Protein AF-A0A920J216-F1 (afdb_monomer_lite)

Structure (mmCIF, N/CA/C/O backbone):
data_AF-A0A920J216-F1
#
_entry.id   AF-A0A920J216-F1
#
loop_
_atom_site.group_PDB
_atom_site.id
_atom_site.type_symbol
_atom_site.label_atom_id
_atom_site.label_alt_id
_atom_site.label_comp_id
_atom_site.label_asym_id
_atom_site.label_entity_id
_atom_site.label_seq_id
_atom_site.pdbx_PDB_ins_code
_atom_site.Cartn_x
_atom_site.Cartn_y
_atom_site.Cartn_z
_atom_site.occupancy
_atom_site.B_iso_or_equiv
_atom_site.auth_seq_id
_atom_site.auth_comp_id
_atom_site.auth_asym_id
_atom_site.auth_atom_id
_atom_site.pdbx_PDB_model_num
ATOM 1 N N . MET A 1 1 ? 4.608 11.055 36.399 1.00 36.69 1 MET A N 1
ATOM 2 C CA . MET A 1 1 ? 4.436 9.598 36.212 1.00 36.69 1 MET A CA 1
ATOM 3 C C . MET A 1 1 ? 4.335 9.337 34.719 1.00 36.69 1 MET A C 1
ATOM 5 O O . MET A 1 1 ? 3.326 9.685 34.126 1.00 36.69 1 MET A O 1
ATOM 9 N N . THR A 1 2 ? 5.392 8.821 34.093 1.00 46.09 2 THR A N 1
ATOM 10 C CA . THR A 1 2 ? 5.376 8.461 32.667 1.00 46.09 2 THR A CA 1
ATOM 11 C C . THR A 1 2 ? 4.824 7.042 32.562 1.00 46.09 2 THR A C 1
ATOM 13 O O . THR A 1 2 ? 5.493 6.094 32.968 1.00 46.09 2 THR A O 1
ATOM 16 N N . GLY A 1 3 ? 3.573 6.903 32.118 1.00 57.81 3 GLY A N 1
ATOM 17 C CA . GLY A 1 3 ? 2.916 5.608 31.938 1.00 57.81 3 GLY A CA 1
ATOM 18 C C . GLY A 1 3 ? 3.632 4.802 30.859 1.00 57.81 3 GLY A C 1
ATOM 19 O O . GLY A 1 3 ? 3.573 5.137 29.681 1.00 57.81 3 GLY A O 1
ATOM 20 N N . LYS A 1 4 ? 4.358 3.763 31.267 1.00 58.72 4 LYS A N 1
ATOM 21 C CA . LYS A 1 4 ? 5.065 2.850 30.369 1.00 58.72 4 LYS A CA 1
ATOM 22 C C . LYS A 1 4 ? 4.015 1.954 29.703 1.00 58.72 4 LYS A C 1
ATOM 24 O O . LYS A 1 4 ? 3.552 1.000 30.319 1.00 58.72 4 LYS A O 1
ATOM 29 N N . ILE A 1 5 ? 3.596 2.284 28.482 1.00 64.56 5 ILE A N 1
ATOM 30 C CA . ILE A 1 5 ? 2.722 1.405 27.696 1.00 64.56 5 ILE A CA 1
ATOM 31 C C . ILE A 1 5 ? 3.575 0.193 27.304 1.00 64.56 5 ILE A C 1
ATOM 33 O O . ILE A 1 5 ? 4.616 0.330 26.662 1.00 64.56 5 ILE A O 1
ATOM 37 N N . PHE A 1 6 ? 3.202 -0.982 27.799 1.00 66.25 6 PHE A N 1
ATOM 38 C CA . PHE A 1 6 ? 3.926 -2.226 27.568 1.00 66.25 6 PHE A CA 1
ATOM 39 C C . PHE A 1 6 ? 3.728 -2.641 26.099 1.00 66.25 6 PHE A C 1
ATOM 41 O O . PHE A 1 6 ? 2.598 -2.770 25.647 1.00 66.25 6 PHE A O 1
ATOM 48 N N . SER A 1 7 ? 4.812 -2.840 25.343 1.00 65.00 7 SER A N 1
ATOM 49 C CA . SER A 1 7 ? 4.789 -3.181 23.903 1.00 65.00 7 SER A CA 1
ATOM 50 C C . SER A 1 7 ? 4.343 -4.629 23.609 1.00 65.00 7 SER A C 1
ATOM 52 O O . SER A 1 7 ? 4.540 -5.120 22.500 1.00 65.00 7 SER A O 1
ATOM 54 N N . VAL A 1 8 ? 3.775 -5.332 24.592 1.00 62.31 8 VAL A N 1
ATOM 55 C CA . VAL A 1 8 ? 3.256 -6.701 24.445 1.00 62.31 8 VAL A CA 1
ATOM 56 C C . VAL A 1 8 ? 1.737 -6.636 24.418 1.00 62.31 8 VAL A C 1
ATOM 58 O O . VAL A 1 8 ? 1.055 -6.997 25.374 1.00 62.31 8 VAL A O 1
ATOM 61 N N . PHE A 1 9 ? 1.211 -6.103 23.326 1.00 73.12 9 PHE A N 1
ATOM 62 C CA . PHE A 1 9 ? -0.184 -6.273 22.956 1.00 73.12 9 PHE A CA 1
ATOM 63 C C . PHE A 1 9 ? -0.253 -6.448 21.441 1.00 73.12 9 PHE A C 1
ATOM 65 O O . PHE A 1 9 ? 0.532 -5.842 20.710 1.00 73.12 9 PHE A O 1
ATOM 72 N N . GLU A 1 10 ? -1.172 -7.287 20.973 1.00 68.88 10 GLU A N 1
ATOM 73 C CA . GLU A 1 10 ? -1.497 -7.359 19.552 1.00 68.88 10 GLU A CA 1
ATOM 74 C C . GLU A 1 10 ? -2.485 -6.229 19.239 1.00 68.88 10 GLU A C 1
ATOM 76 O O . GLU A 1 10 ? -3.569 -6.189 19.832 1.00 68.88 10 GLU A O 1
ATOM 81 N N . PRO A 1 11 ? -2.131 -5.263 18.375 1.00 74.62 11 PRO A N 1
ATOM 82 C CA . PRO A 1 11 ? -3.063 -4.217 17.990 1.00 74.62 11 PRO A CA 1
ATOM 83 C C . PRO A 1 11 ? -4.217 -4.833 17.193 1.00 74.62 11 PRO A C 1
ATOM 85 O O . PRO A 1 11 ? -4.008 -5.405 16.125 1.00 74.62 11 PRO A O 1
ATOM 88 N N . SER A 1 12 ? -5.442 -4.686 17.695 1.00 74.25 12 SER A N 1
ATOM 89 C CA . SER A 1 12 ? -6.645 -4.874 16.884 1.00 74.25 12 SER A CA 1
ATOM 90 C C . SER A 1 12 ? -6.887 -3.596 16.084 1.00 74.25 12 SER A C 1
ATOM 92 O O . SER A 1 12 ? -6.869 -2.491 16.627 1.00 74.25 12 SER A O 1
ATOM 94 N N . LEU A 1 13 ? -7.031 -3.741 14.768 1.00 75.69 13 LEU A N 1
ATOM 95 C CA . LEU A 1 13 ? -7.268 -2.626 13.858 1.00 75.69 13 LEU A CA 1
ATOM 96 C C . LEU A 1 13 ? -8.731 -2.654 13.411 1.00 75.69 13 LEU A C 1
ATOM 98 O O . LEU A 1 13 ? -9.137 -3.573 12.706 1.00 75.69 13 LEU A O 1
ATOM 102 N N . ASP A 1 14 ? -9.498 -1.619 13.755 1.00 83.44 14 ASP A N 1
ATOM 103 C CA . ASP A 1 14 ? -10.888 -1.436 13.294 1.00 83.44 14 ASP A CA 1
ATOM 104 C C . ASP A 1 14 ? -10.965 -0.762 11.909 1.00 83.44 14 ASP A C 1
ATOM 106 O O . ASP A 1 14 ? -11.929 -0.075 11.559 1.00 83.44 14 ASP A O 1
ATOM 110 N N . TYR A 1 15 ? -9.902 -0.895 11.119 1.00 83.19 15 TYR A N 1
ATOM 111 C CA . TYR A 1 15 ? -9.769 -0.295 9.802 1.00 83.19 15 TYR A CA 1
ATOM 112 C C . TYR A 1 15 ? -9.062 -1.251 8.847 1.00 83.19 15 TYR A C 1
ATOM 114 O O . TYR A 1 15 ? -8.213 -2.055 9.227 1.00 83.19 15 TYR A O 1
ATOM 122 N N . CYS A 1 16 ? -9.413 -1.144 7.574 1.00 85.44 16 CYS A N 1
ATOM 123 C CA . CYS A 1 16 ? -8.780 -1.870 6.496 1.00 85.44 16 CYS A CA 1
ATOM 124 C C . CYS A 1 16 ? -7.546 -1.108 5.999 1.00 85.44 16 CYS A C 1
ATOM 126 O O . CYS A 1 16 ? -7.586 0.109 5.792 1.00 85.44 16 CYS A O 1
ATOM 128 N N . VAL A 1 17 ? -6.456 -1.843 5.785 1.00 89.25 17 VAL A N 1
ATOM 129 C CA . VAL A 1 17 ? -5.225 -1.337 5.174 1.00 89.25 17 VAL A CA 1
ATOM 130 C C . VAL A 1 17 ? -5.017 -2.057 3.851 1.00 89.25 17 VAL A C 1
ATOM 132 O O . VAL A 1 17 ? -4.944 -3.284 3.812 1.00 89.25 17 VAL A O 1
ATOM 135 N N . VAL A 1 18 ? -4.898 -1.296 2.767 1.00 88.25 18 VAL A N 1
ATOM 136 C CA . VAL A 1 18 ? -4.629 -1.817 1.424 1.00 88.25 18 VAL A CA 1
ATOM 137 C C . VAL A 1 18 ? -3.243 -1.360 0.987 1.00 88.25 18 VAL A C 1
ATOM 139 O O . VAL A 1 18 ? -2.915 -0.177 1.081 1.00 88.25 18 VAL A O 1
ATOM 142 N N . LYS A 1 19 ? -2.425 -2.306 0.513 1.00 88.00 19 LYS A N 1
ATOM 143 C CA . LYS A 1 19 ? -1.079 -2.059 -0.014 1.00 88.00 19 LYS A CA 1
ATOM 144 C C . LYS A 1 19 ? -1.034 -2.429 -1.493 1.00 88.00 19 LYS A C 1
ATOM 146 O O . LYS A 1 19 ? -1.260 -3.584 -1.843 1.00 88.00 19 LYS A O 1
ATOM 151 N N . ILE A 1 20 ? -0.723 -1.452 -2.344 1.00 85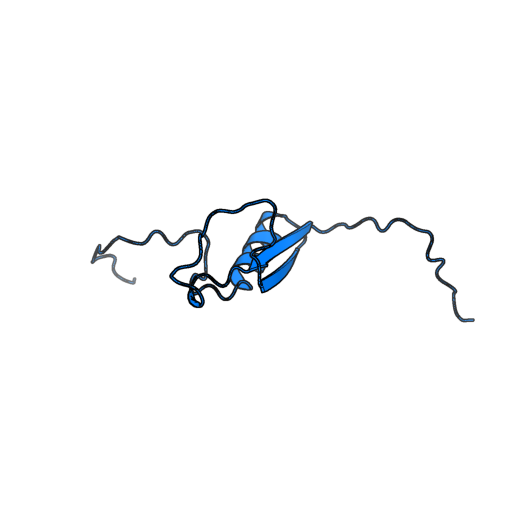.56 20 ILE A N 1
ATOM 152 C CA . ILE A 1 20 ? -0.637 -1.627 -3.798 1.00 85.56 20 ILE A CA 1
ATOM 153 C C . ILE A 1 20 ? 0.799 -1.337 -4.250 1.00 85.56 20 ILE A C 1
ATOM 155 O O . ILE A 1 20 ? 1.307 -0.242 -3.996 1.00 85.56 20 ILE A O 1
ATOM 159 N N . PRO A 1 21 ? 1.481 -2.288 -4.908 1.00 85.06 21 PRO A N 1
ATOM 160 C CA . PRO A 1 21 ? 2.793 -2.038 -5.490 1.00 85.06 21 PRO A CA 1
ATOM 161 C C . PRO A 1 21 ? 2.694 -1.125 -6.719 1.00 85.06 21 PRO A C 1
ATOM 163 O O . PRO A 1 21 ? 1.755 -1.205 -7.510 1.00 85.06 21 PRO A O 1
ATOM 166 N N . ARG A 1 22 ? 3.706 -0.279 -6.914 1.00 81.44 22 ARG A N 1
ATOM 167 C CA . ARG A 1 22 ? 3.847 0.579 -8.091 1.00 81.44 22 ARG A CA 1
ATOM 168 C C . ARG A 1 22 ? 4.847 -0.029 -9.062 1.00 81.44 22 ARG A C 1
ATOM 170 O O . ARG A 1 22 ? 6.018 -0.211 -8.721 1.00 81.44 22 ARG A O 1
ATOM 177 N N . TRP A 1 23 ? 4.419 -0.233 -10.304 1.00 78.75 23 TRP A N 1
ATOM 178 C CA . TRP A 1 23 ? 5.282 -0.711 -11.384 1.00 78.75 23 TRP A CA 1
ATOM 179 C C . TRP A 1 23 ? 5.716 0.427 -12.316 1.00 78.75 23 TRP A C 1
ATOM 181 O O . TRP A 1 23 ? 4.883 1.225 -12.742 1.00 78.75 23 TRP A O 1
ATOM 191 N N . PRO A 1 24 ? 7.009 0.541 -12.656 1.00 69.50 24 PRO A N 1
ATOM 192 C CA . PRO A 1 24 ? 7.531 1.563 -13.561 1.00 69.50 24 PRO A CA 1
ATOM 193 C C . PRO A 1 24 ? 7.487 1.110 -15.032 1.00 69.50 24 PRO A C 1
ATOM 195 O O . PRO A 1 24 ? 8.501 1.195 -15.723 1.00 69.50 24 PRO A O 1
ATOM 198 N N . PHE A 1 25 ? 6.351 0.611 -15.526 1.00 67.62 25 PHE A N 1
ATOM 199 C CA . PHE A 1 25 ? 6.273 0.108 -16.909 1.00 67.62 25 PHE A CA 1
ATOM 200 C C . PHE A 1 25 ? 6.538 1.194 -17.964 1.00 67.62 25 PHE A C 1
ATOM 202 O O . PHE A 1 25 ? 7.033 0.882 -19.042 1.00 67.62 25 PHE A O 1
ATOM 209 N N . ASP A 1 26 ? 6.309 2.465 -17.625 1.00 64.56 26 ASP A N 1
ATOM 210 C CA . ASP A 1 26 ? 6.581 3.605 -18.510 1.00 64.56 26 ASP A CA 1
ATOM 211 C C . ASP A 1 26 ? 8.077 3.922 -18.656 1.00 64.56 26 ASP A C 1
ATOM 213 O O . ASP A 1 26 ? 8.482 4.580 -19.609 1.00 64.56 26 ASP A O 1
ATOM 217 N N . LYS A 1 27 ? 8.918 3.471 -17.714 1.00 62.59 27 LYS A N 1
ATOM 218 C CA . LYS A 1 27 ? 10.368 3.733 -17.741 1.00 62.59 27 LYS A CA 1
ATOM 219 C C . LYS A 1 27 ? 11.168 2.620 -18.416 1.00 62.59 27 LYS A C 1
ATOM 221 O O . LYS A 1 27 ? 12.315 2.851 -18.782 1.00 62.59 27 LYS A O 1
ATOM 226 N N . PHE A 1 28 ? 10.578 1.436 -18.582 1.00 67.12 28 PHE A N 1
ATOM 227 C CA . PHE A 1 28 ? 11.232 0.270 -19.174 1.00 67.12 28 PHE A CA 1
ATOM 228 C C . PHE A 1 28 ? 10.304 -0.390 -20.207 1.00 67.12 28 PHE A C 1
ATOM 230 O O . PHE A 1 28 ? 9.649 -1.384 -19.891 1.00 67.12 28 PHE A O 1
ATOM 237 N N . PRO A 1 29 ? 10.217 0.160 -21.433 1.00 64.31 29 PRO A N 1
ATOM 238 C CA . PRO A 1 29 ? 9.304 -0.340 -22.464 1.00 64.31 29 PRO A CA 1
ATOM 239 C C . PRO A 1 29 ? 9.635 -1.771 -22.918 1.00 64.31 29 PRO A C 1
ATOM 241 O O . PRO A 1 29 ? 8.713 -2.533 -23.200 1.00 64.31 29 PRO A O 1
ATOM 244 N N . ASP A 1 30 ? 10.917 -2.150 -22.899 1.00 67.00 30 ASP A N 1
ATOM 245 C CA . ASP A 1 30 ? 11.401 -3.489 -23.275 1.00 67.00 30 ASP A CA 1
ATOM 246 C C . ASP A 1 30 ? 11.418 -4.488 -22.104 1.00 67.00 30 ASP A C 1
ATOM 248 O O . ASP A 1 30 ? 11.799 -5.648 -22.271 1.00 67.00 30 ASP A O 1
ATOM 252 N N . ALA A 1 31 ? 11.044 -4.058 -20.892 1.00 65.69 31 ALA A N 1
ATOM 253 C CA . ALA A 1 31 ? 11.016 -4.951 -19.742 1.00 65.69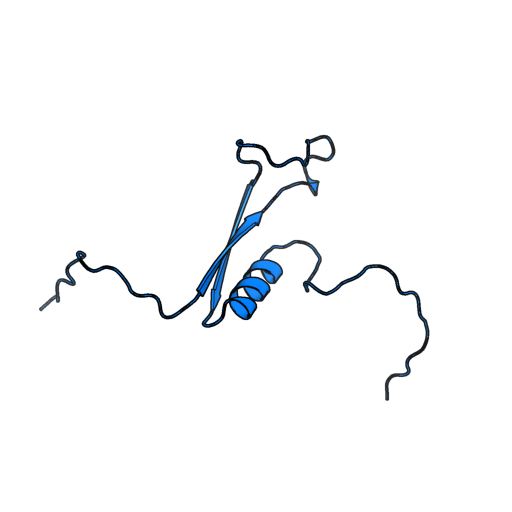 31 ALA A CA 1
ATOM 254 C C . ALA A 1 31 ? 9.776 -5.848 -19.772 1.00 65.69 31 ALA A C 1
ATOM 256 O O . ALA A 1 31 ? 8.645 -5.398 -19.960 1.00 65.69 31 ALA A O 1
ATOM 257 N N . ASP A 1 32 ? 9.998 -7.134 -19.507 1.00 68.44 32 ASP A N 1
ATOM 258 C CA . ASP A 1 32 ? 8.934 -8.122 -19.413 1.00 68.44 32 ASP A CA 1
ATOM 259 C C . ASP A 1 32 ? 7.949 -7.771 -18.282 1.00 68.44 32 ASP A C 1
ATOM 261 O O . ASP A 1 32 ? 8.307 -7.745 -17.095 1.00 68.44 32 ASP A O 1
ATOM 265 N N . ARG A 1 33 ? 6.692 -7.530 -18.670 1.00 70.25 33 ARG A N 1
ATOM 266 C CA . ARG A 1 33 ? 5.572 -7.172 -17.786 1.00 70.25 33 ARG A CA 1
ATOM 267 C C . ARG A 1 33 ? 5.006 -8.370 -17.019 1.00 70.25 33 ARG A C 1
ATOM 269 O O . ARG A 1 33 ? 4.124 -8.180 -16.184 1.00 70.25 33 ARG A O 1
ATOM 276 N N . SER A 1 34 ? 5.498 -9.585 -17.269 1.00 76.00 34 SER A N 1
ATOM 277 C CA . SER A 1 34 ? 5.113 -10.773 -16.506 1.00 76.00 34 SER A CA 1
ATOM 278 C C . SER A 1 34 ? 5.490 -10.618 -15.026 1.00 76.00 34 SER A C 1
ATOM 280 O O . SER A 1 34 ? 6.570 -10.133 -14.689 1.00 76.00 34 SER A O 1
ATOM 282 N N . LEU A 1 35 ? 4.619 -11.018 -14.103 1.00 73.88 35 LEU A N 1
ATOM 283 C CA . LEU A 1 35 ? 4.975 -11.081 -12.685 1.00 73.88 35 LEU A CA 1
ATOM 284 C C . LEU A 1 35 ? 5.544 -12.470 -12.393 1.00 73.88 35 LEU A C 1
ATOM 286 O O . LEU A 1 35 ? 4.838 -13.468 -12.497 1.00 73.88 35 LEU A O 1
ATOM 290 N N . GLY A 1 36 ? 6.831 -12.526 -12.054 1.00 78.62 36 GLY A N 1
ATOM 291 C CA . GLY A 1 36 ? 7.488 -13.730 -11.544 1.00 78.62 36 GLY A CA 1
ATOM 292 C C . GLY A 1 36 ? 7.768 -13.609 -10.046 1.00 78.62 36 GLY A C 1
ATOM 293 O O . GLY A 1 36 ? 7.357 -12.650 -9.401 1.00 78.62 36 GLY A O 1
ATOM 294 N N . THR A 1 37 ? 8.541 -14.540 -9.492 1.00 79.25 37 THR A N 1
ATOM 295 C CA . THR A 1 37 ? 8.953 -14.515 -8.073 1.00 79.25 37 THR A CA 1
ATOM 296 C C . THR A 1 37 ? 9.852 -13.319 -7.728 1.00 79.25 37 THR A C 1
ATOM 298 O O . THR A 1 37 ? 10.029 -12.984 -6.560 1.00 79.25 37 THR A O 1
ATOM 301 N N . GLN A 1 38 ? 10.438 -12.666 -8.735 1.00 77.69 38 GLN A N 1
ATOM 302 C CA . GLN A 1 38 ? 11.278 -11.487 -8.544 1.00 77.69 38 GLN A CA 1
ATOM 303 C C . GLN A 1 38 ? 10.436 -10.217 -8.388 1.00 77.69 38 GLN A C 1
ATOM 305 O O . GLN A 1 38 ? 9.495 -9.977 -9.147 1.00 77.69 38 GLN A O 1
ATOM 310 N N . MET A 1 39 ? 10.818 -9.369 -7.431 1.00 78.69 39 MET A N 1
ATOM 311 C CA . MET A 1 39 ? 10.161 -8.086 -7.197 1.00 78.69 39 MET A CA 1
ATOM 312 C C . MET A 1 39 ? 10.410 -7.134 -8.374 1.00 78.69 39 MET A C 1
ATOM 314 O O . MET A 1 39 ? 11.539 -6.723 -8.623 1.00 78.69 39 MET A O 1
ATOM 318 N N . LYS A 1 40 ? 9.336 -6.766 -9.082 1.00 76.88 40 LYS A N 1
ATOM 319 C CA . LYS A 1 40 ? 9.359 -5.813 -10.210 1.00 76.88 40 LYS A 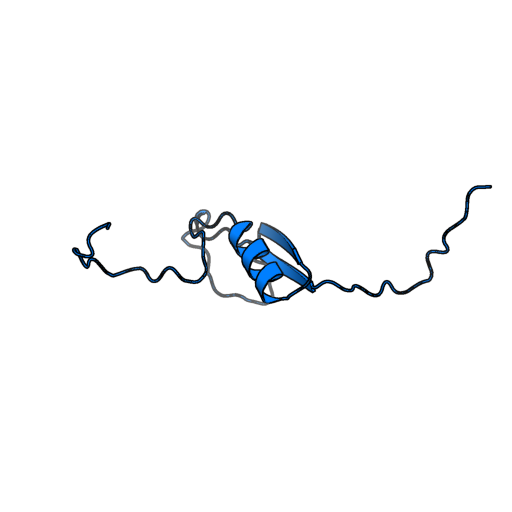CA 1
ATOM 320 C C . LYS A 1 40 ? 8.757 -4.438 -9.867 1.00 76.88 40 LYS A C 1
ATOM 322 O O . LYS A 1 40 ? 8.649 -3.576 -10.736 1.00 76.88 40 LYS A O 1
ATOM 327 N N . ALA A 1 41 ? 8.331 -4.235 -8.621 1.00 75.25 41 ALA A N 1
ATOM 328 C CA . ALA A 1 41 ? 7.770 -2.972 -8.147 1.00 75.25 41 ALA A CA 1
ATOM 329 C C . ALA A 1 41 ? 8.883 -2.021 -7.675 1.00 75.25 41 ALA A C 1
ATOM 331 O O . ALA A 1 41 ? 9.815 -2.449 -6.999 1.00 75.25 41 ALA A O 1
ATOM 332 N N . THR A 1 42 ? 8.782 -0.732 -8.007 1.00 77.81 42 THR A N 1
ATOM 333 C CA . THR A 1 42 ? 9.748 0.312 -7.591 1.00 77.81 42 THR A CA 1
ATOM 334 C C . THR A 1 42 ? 9.261 1.168 -6.430 1.00 77.81 42 THR A C 1
ATOM 336 O O . THR A 1 42 ? 9.963 2.072 -5.991 1.00 77.81 42 THR A O 1
ATOM 339 N N . GLY A 1 43 ? 8.038 0.935 -5.971 1.00 82.81 43 GLY A N 1
ATOM 340 C CA . GLY A 1 43 ? 7.442 1.653 -4.857 1.00 82.81 43 GLY A CA 1
ATOM 341 C C . GLY A 1 43 ? 6.146 0.994 -4.418 1.00 82.81 43 GLY A C 1
ATOM 342 O O . GLY A 1 43 ? 5.715 -0.005 -4.995 1.00 82.81 43 GLY A O 1
ATOM 343 N N . GLU A 1 44 ? 5.520 1.576 -3.408 1.00 85.75 44 GLU A N 1
ATOM 344 C CA . GLU A 1 44 ? 4.277 1.094 -2.822 1.00 85.75 44 GLU A CA 1
ATOM 345 C C . GLU A 1 44 ? 3.412 2.266 -2.370 1.00 85.75 44 GLU A C 1
ATOM 347 O O . GLU A 1 44 ? 3.922 3.297 -1.935 1.00 85.75 44 GLU A O 1
ATOM 352 N N . VAL A 1 45 ? 2.100 2.092 -2.485 1.00 87.44 45 VAL A N 1
ATOM 353 C CA . VAL A 1 45 ? 1.091 3.017 -1.974 1.00 87.44 45 VAL A CA 1
ATOM 354 C C . VAL A 1 45 ? 0.257 2.279 -0.937 1.00 87.44 45 VAL A C 1
ATOM 356 O O . VAL A 1 45 ? -0.100 1.113 -1.130 1.00 87.44 45 VAL A O 1
ATOM 359 N N . MET A 1 46 ? -0.057 2.961 0.163 1.00 88.69 46 MET A N 1
ATOM 360 C CA . MET A 1 46 ? -0.880 2.429 1.244 1.00 88.69 46 MET A CA 1
ATOM 361 C C . MET A 1 46 ? -2.102 3.318 1.473 1.00 88.69 46 MET A C 1
ATOM 363 O O . MET A 1 46 ? -1.976 4.532 1.614 1.00 88.69 46 MET A O 1
ATOM 367 N N . GLY A 1 47 ? -3.283 2.704 1.518 1.00 87.50 47 GLY A N 1
ATOM 368 C CA . GLY A 1 47 ? -4.545 3.353 1.870 1.00 87.50 47 GLY A CA 1
ATOM 369 C C . GLY A 1 47 ? -5.105 2.756 3.153 1.00 87.50 47 GLY A C 1
ATOM 370 O O . GLY A 1 47 ? -5.094 1.540 3.328 1.00 87.50 47 GLY A O 1
ATOM 371 N N . ILE A 1 48 ? -5.580 3.620 4.049 1.00 89.12 48 ILE A N 1
ATOM 372 C CA . ILE A 1 48 ? -6.194 3.243 5.325 1.00 89.12 48 ILE A CA 1
ATOM 373 C C . ILE A 1 48 ? -7.597 3.841 5.360 1.00 89.12 48 ILE A C 1
ATOM 375 O O . ILE A 1 48 ? -7.724 5.065 5.243 1.00 89.12 48 ILE A O 1
ATOM 379 N N . GLU A 1 49 ? -8.615 2.991 5.507 1.00 89.06 49 GLU A N 1
ATOM 380 C CA . GLU A 1 49 ? -10.028 3.377 5.633 1.00 89.06 49 GLU A CA 1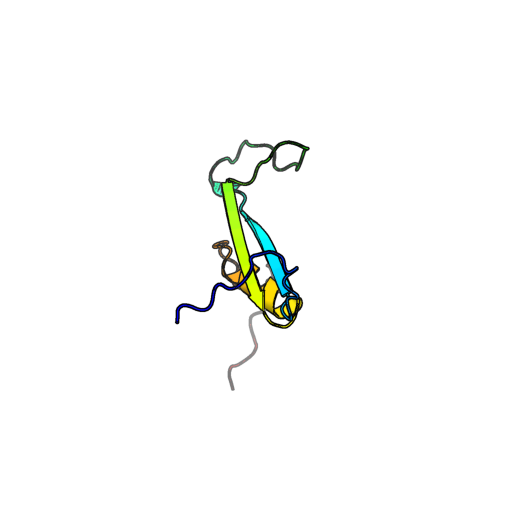
ATOM 381 C C . GLU A 1 49 ? -10.833 2.352 6.442 1.00 89.06 49 GLU A C 1
ATOM 383 O O . GLU A 1 49 ? -10.398 1.227 6.654 1.00 89.06 49 GLU A O 1
ATOM 388 N N . ARG A 1 50 ? -12.046 2.716 6.874 1.00 88.62 50 ARG A N 1
ATOM 389 C CA . ARG A 1 50 ? -12.937 1.805 7.625 1.00 88.62 50 ARG A CA 1
ATOM 390 C C . ARG A 1 50 ? -13.518 0.660 6.785 1.00 88.62 50 ARG A C 1
ATOM 392 O O . ARG A 1 50 ? -13.954 -0.337 7.347 1.00 88.62 50 ARG A O 1
ATOM 399 N N . THR A 1 51 ? -13.537 0.792 5.459 1.00 87.94 51 THR A N 1
ATOM 400 C CA . THR A 1 51 ? -14.035 -0.232 4.528 1.00 87.94 51 THR A CA 1
ATOM 401 C C . THR A 1 51 ? -12.987 -0.548 3.463 1.00 87.94 51 THR A C 1
ATOM 403 O O . THR A 1 51 ? -1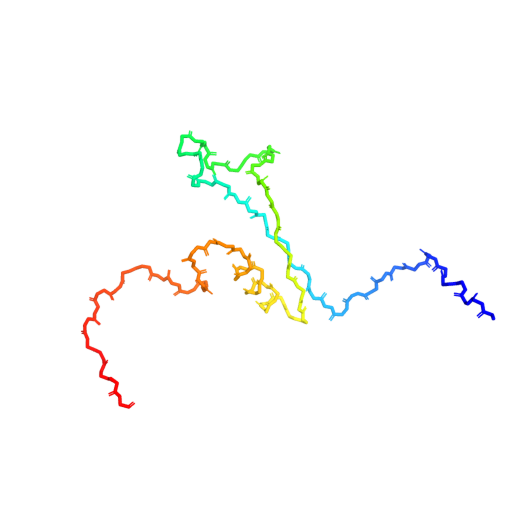2.185 0.310 3.090 1.00 87.94 51 THR A O 1
ATOM 406 N N . PHE A 1 52 ? -12.996 -1.785 2.960 1.00 85.19 52 PHE A N 1
ATOM 407 C CA . PHE A 1 52 ? -12.046 -2.238 1.939 1.00 85.19 52 PHE A CA 1
ATOM 408 C C . PHE A 1 52 ? -12.171 -1.445 0.631 1.00 85.19 52 PHE A C 1
ATOM 410 O O . PHE A 1 52 ? -11.165 -1.010 0.082 1.00 85.19 52 PHE A O 1
ATOM 417 N N . GLU A 1 53 ? -13.397 -1.198 0.164 1.00 86.25 53 GLU A N 1
ATOM 418 C CA . GLU A 1 53 ? -13.665 -0.455 -1.076 1.00 86.25 53 GLU A CA 1
ATOM 419 C C . GLU A 1 53 ? -13.099 0.969 -1.021 1.00 86.25 53 GLU A C 1
ATOM 421 O O . GLU A 1 53 ? -12.430 1.416 -1.952 1.00 86.25 53 GLU A O 1
ATOM 426 N N . ALA A 1 54 ? -13.301 1.666 0.103 1.00 85.88 54 ALA A N 1
ATOM 427 C CA . ALA A 1 54 ? -12.770 3.009 0.300 1.00 85.88 54 ALA A CA 1
ATOM 428 C C . ALA A 1 54 ? -11.236 3.004 0.401 1.00 85.88 54 ALA A C 1
ATOM 430 O O . ALA A 1 54 ? -10.583 3.857 -0.203 1.00 85.88 54 ALA A O 1
ATOM 431 N N . ALA A 1 55 ? -10.651 2.030 1.112 1.00 86.94 55 ALA A N 1
ATOM 432 C CA . ALA A 1 55 ? -9.198 1.888 1.218 1.00 86.94 55 ALA A CA 1
ATOM 433 C C . ALA A 1 55 ? -8.569 1.630 -0.158 1.00 86.94 55 ALA A C 1
ATOM 435 O O . ALA A 1 55 ? -7.569 2.259 -0.502 1.00 86.94 55 ALA A O 1
ATOM 436 N N . LEU A 1 56 ? -9.193 0.770 -0.968 1.00 86.00 56 LEU A N 1
ATOM 437 C CA . LEU A 1 56 ? -8.757 0.436 -2.319 1.00 86.00 56 LEU A CA 1
ATOM 438 C C . LEU A 1 56 ? -8.829 1.646 -3.255 1.00 86.00 56 LEU A C 1
ATOM 440 O O . LEU A 1 56 ? -7.836 1.967 -3.905 1.00 86.00 56 LEU A O 1
ATOM 444 N N . LEU A 1 57 ? -9.962 2.353 -3.294 1.00 86.81 57 LEU A N 1
ATOM 445 C CA . LEU A 1 57 ? -10.125 3.558 -4.116 1.00 86.81 57 LEU A CA 1
ATOM 446 C C . LEU A 1 57 ? -9.115 4.645 -3.735 1.00 86.81 57 LEU A C 1
ATOM 448 O O . LEU A 1 57 ? -8.533 5.286 -4.609 1.00 86.81 57 LEU A O 1
ATOM 452 N N . LYS A 1 58 ? -8.859 4.824 -2.435 1.00 85.88 58 LYS A N 1
ATOM 453 C CA . LYS A 1 58 ? -7.843 5.753 -1.931 1.00 85.88 58 LYS A CA 1
ATOM 454 C C . LYS A 1 58 ? -6.441 5.346 -2.377 1.00 85.88 58 LYS A C 1
ATOM 456 O O . LYS A 1 58 ? -5.717 6.183 -2.903 1.00 85.88 58 LYS A O 1
ATOM 461 N N . SER A 1 59 ? -6.075 4.071 -2.235 1.00 86.25 59 SER A N 1
ATOM 462 C CA . SER A 1 59 ? -4.784 3.561 -2.706 1.00 86.25 59 SER A CA 1
ATOM 463 C C . SER A 1 59 ? -4.612 3.695 -4.220 1.00 86.25 59 SER A C 1
ATOM 465 O O . SER A 1 59 ? -3.524 4.040 -4.665 1.00 86.25 59 SER A O 1
ATOM 467 N N . ILE A 1 60 ? -5.662 3.454 -5.010 1.00 83.69 60 ILE A N 1
ATOM 468 C CA . ILE A 1 60 ? -5.623 3.575 -6.476 1.00 83.69 60 ILE A CA 1
ATOM 469 C C . ILE A 1 60 ? -5.502 5.036 -6.901 1.00 83.69 60 ILE A C 1
ATOM 471 O O . ILE A 1 60 ? -4.702 5.336 -7.773 1.00 83.69 60 ILE A O 1
ATOM 475 N N . ARG A 1 61 ? -6.227 5.961 -6.266 1.00 81.12 61 ARG A N 1
ATOM 476 C CA . ARG A 1 61 ? -6.073 7.400 -6.541 1.00 81.12 61 ARG A CA 1
ATOM 477 C C . ARG A 1 61 ? -4.699 7.933 -6.151 1.00 81.12 61 ARG A C 1
ATOM 479 O O . ARG A 1 61 ? -4.191 8.844 -6.791 1.00 81.12 61 ARG A O 1
ATOM 486 N N . SER A 1 62 ? -4.112 7.389 -5.087 1.00 82.38 62 SER A N 1
ATOM 487 C CA . SER A 1 62 ? -2.750 7.721 -4.661 1.00 82.38 62 SER A CA 1
ATOM 488 C C . SER A 1 62 ? -1.672 7.030 -5.501 1.00 82.38 62 SER A C 1
ATOM 490 O O . SER A 1 62 ? -0.505 7.411 -5.431 1.00 82.38 62 SER A O 1
ATOM 492 N N . LEU A 1 63 ? -2.038 6.029 -6.301 1.00 78.12 63 LEU A N 1
ATOM 493 C CA . LEU A 1 63 ? -1.189 5.502 -7.351 1.00 78.12 63 LEU A CA 1
ATOM 494 C C . LEU A 1 63 ? -1.240 6.534 -8.483 1.00 78.12 63 LEU A C 1
ATOM 496 O O . LEU A 1 63 ? -2.255 6.645 -9.155 1.00 78.12 63 LEU A O 1
ATOM 500 N N . GLU A 1 64 ? -0.168 7.310 -8.673 1.00 68.50 64 GLU A N 1
ATOM 501 C CA . GLU A 1 64 ? -0.022 8.372 -9.696 1.00 68.50 64 GLU A CA 1
ATOM 502 C C . GLU A 1 64 ? -0.065 7.850 -11.154 1.00 68.50 64 GLU A C 1
ATOM 504 O O . GLU A 1 64 ? 0.566 8.380 -12.067 1.00 68.50 64 GLU A O 1
ATOM 509 N N . ASN A 1 65 ? -0.797 6.772 -11.394 1.00 66.19 65 ASN A N 1
ATOM 510 C CA . ASN A 1 65 ? -1.218 6.336 -12.701 1.00 66.19 65 ASN A CA 1
ATOM 511 C C . ASN A 1 65 ? -2.300 7.327 -13.134 1.00 66.19 65 ASN A C 1
ATOM 513 O O . ASN A 1 65 ? -3.215 7.602 -12.369 1.00 66.19 65 ASN A O 1
ATOM 517 N N . ASN A 1 66 ? -2.201 7.871 -14.343 1.00 59.44 66 ASN A N 1
ATOM 518 C CA . ASN A 1 66 ? -3.033 8.949 -14.900 1.00 59.44 66 ASN A CA 1
ATOM 519 C C . ASN A 1 66 ? -4.528 8.562 -15.124 1.00 59.44 66 ASN A C 1
ATOM 521 O O . ASN A 1 66 ? -5.129 8.892 -16.141 1.00 59.44 66 ASN A O 1
ATOM 525 N N . LYS A 1 67 ? -5.109 7.774 -14.212 1.00 61.06 67 LYS A N 1
ATOM 526 C CA . LYS A 1 67 ? -6.453 7.202 -14.198 1.00 61.06 67 LYS A CA 1
ATOM 527 C C . LYS A 1 67 ? -7.058 7.452 -12.808 1.00 61.06 67 LYS A C 1
ATOM 529 O O . LYS A 1 67 ? -6.725 6.733 -11.869 1.00 61.06 67 LYS A O 1
ATOM 534 N N . PRO A 1 68 ? -7.926 8.467 -12.655 1.00 56.84 68 PRO A N 1
ATOM 535 C CA . PRO A 1 68 ? -8.472 8.860 -11.353 1.00 56.84 68 PRO A CA 1
ATOM 536 C C . PRO A 1 68 ? -9.502 7.872 -10.781 1.00 56.84 68 PRO A C 1
ATOM 538 O O . PRO A 1 68 ? -9.906 8.020 -9.623 1.00 56.84 68 PRO A O 1
ATOM 541 N N . ASP A 1 69 ? -9.947 6.892 -11.574 1.00 59.84 69 ASP A N 1
ATOM 542 C CA . ASP A 1 69 ? -11.004 5.970 -11.178 1.00 59.84 69 ASP A CA 1
ATOM 543 C C . ASP A 1 69 ? -10.863 4.580 -11.812 1.00 59.84 69 ASP A C 1
ATOM 545 O O . ASP A 1 69 ? -10.304 4.421 -12.900 1.00 59.84 69 ASP A O 1
ATOM 549 N N . LEU A 1 70 ? -11.412 3.574 -11.130 1.00 61.88 70 LEU A N 1
ATOM 550 C CA . LEU A 1 70 ? -11.434 2.170 -11.564 1.00 61.88 70 LEU A CA 1
ATOM 551 C C . LEU A 1 70 ? -12.400 1.934 -12.749 1.00 61.88 70 LEU A C 1
ATOM 553 O O . LEU A 1 70 ? -12.378 0.863 -13.347 1.00 61.88 70 LEU A O 1
ATOM 557 N N . LEU A 1 71 ? -13.231 2.930 -13.090 1.00 57.88 71 LEU A N 1
ATOM 558 C CA . LEU A 1 71 ? -14.332 2.843 -14.062 1.00 57.88 71 LEU A CA 1
ATOM 559 C C . LEU A 1 71 ? -14.092 3.549 -15.407 1.00 57.88 71 LEU A C 1
ATOM 561 O O . LEU A 1 71 ? -15.047 3.820 -16.129 1.00 57.88 71 LEU A O 1
ATOM 565 N N . ILE A 1 72 ? -12.851 3.846 -15.793 1.00 49.25 72 ILE A N 1
ATOM 566 C CA . ILE A 1 72 ? -12.603 4.434 -17.121 1.00 49.25 72 ILE A CA 1
ATOM 567 C C . ILE A 1 72 ? -12.337 3.314 -18.129 1.00 49.25 72 ILE A C 1
ATOM 569 O O . ILE A 1 72 ? -11.197 2.887 -18.325 1.00 49.25 72 ILE A O 1
ATOM 573 N N . SER A 1 73 ? -13.409 2.853 -18.773 1.00 49.59 73 SER A N 1
ATOM 574 C CA . SER A 1 73 ? -13.323 2.238 -20.098 1.00 49.59 73 SER A CA 1
ATOM 575 C C . SER A 1 73 ? -12.856 3.315 -21.085 1.00 49.59 73 SER A C 1
ATOM 577 O O . SER A 1 73 ? -13.483 4.377 -21.136 1.00 49.59 73 SER A O 1
ATOM 579 N N . PRO A 1 74 ? -11.764 3.113 -21.843 1.00 62.19 74 PRO A N 1
ATOM 580 C CA . PRO A 1 74 ? -11.557 3.901 -23.043 1.00 62.19 74 PRO A CA 1
ATOM 581 C C . PRO A 1 74 ? -12.618 3.458 -24.060 1.00 62.19 74 PRO A C 1
ATOM 583 O O . PRO A 1 74 ? -13.021 2.297 -24.059 1.00 62.19 74 PRO A O 1
ATOM 586 N N . ASP A 1 75 ? -13.046 4.392 -24.898 1.00 53.84 75 ASP A N 1
ATOM 587 C CA . ASP A 1 75 ? -13.965 4.196 -26.023 1.00 53.84 75 ASP A CA 1
ATOM 588 C C . ASP A 1 75 ? -15.452 4.319 -25.654 1.00 53.84 75 ASP A C 1
ATOM 590 O O . ASP A 1 75 ? -16.162 3.345 -25.437 1.00 53.84 75 ASP A O 1
ATOM 594 N N . ASN A 1 76 ? -15.923 5.567 -25.619 1.00 44.31 76 ASN A N 1
ATOM 595 C CA . ASN A 1 76 ? -17.139 5.954 -26.334 1.00 44.31 76 ASN A CA 1
ATOM 596 C C . ASN A 1 76 ? -17.002 7.429 -26.728 1.00 44.31 76 ASN A C 1
ATOM 598 O O . ASN A 1 76 ? -17.336 8.345 -25.973 1.00 44.31 76 ASN A O 1
ATOM 602 N N . GLU A 1 77 ? -16.484 7.646 -27.939 1.00 52.88 77 GLU A N 1
ATOM 603 C CA . GLU A 1 77 ? -16.985 8.721 -28.790 1.00 52.88 77 GLU A CA 1
ATOM 604 C C . GLU A 1 77 ? -18.495 8.507 -28.975 1.00 52.88 77 GLU A C 1
ATOM 606 O O . GLU A 1 77 ? -18.922 7.928 -29.959 1.00 52.88 77 GLU A O 1
ATOM 611 N N . ASP A 1 78 ? -19.308 8.962 -28.028 1.00 46.69 78 ASP A N 1
ATOM 612 C CA . ASP A 1 78 ? -20.711 9.263 -28.287 1.00 46.69 78 ASP A CA 1
ATOM 613 C C . ASP A 1 78 ? -20.950 10.702 -27.848 1.00 46.69 78 ASP A C 1
ATOM 615 O O . ASP A 1 78 ? -21.334 11.038 -26.726 1.00 46.69 78 ASP A O 1
ATOM 619 N N . SER A 1 79 ? -20.658 11.581 -28.800 1.00 50.72 79 SER A N 1
ATOM 620 C CA . SER A 1 79 ? -21.323 12.864 -28.945 1.00 50.72 79 SER A CA 1
ATOM 621 C C . SER A 1 79 ? -22.819 12.749 -28.620 1.00 50.72 79 SER A C 1
ATOM 623 O O . SER A 1 79 ? -23.512 11.944 -29.238 1.00 50.72 79 SER A O 1
ATOM 625 N N . ASN A 1 80 ? -23.301 13.649 -27.756 1.00 48.72 80 ASN A N 1
ATOM 626 C CA . ASN A 1 80 ? -24.699 13.937 -27.390 1.00 48.72 80 ASN A CA 1
ATOM 627 C C . ASN A 1 80 ? -25.223 13.324 -26.088 1.00 48.72 80 ASN A C 1
ATOM 629 O O . ASN A 1 80 ? -26.063 12.436 -26.117 1.00 48.72 80 ASN A O 1
ATOM 633 N N . PHE A 1 81 ? -24.925 13.976 -24.963 1.00 46.16 81 PHE A N 1
ATOM 634 C CA . PHE A 1 81 ? -25.968 14.233 -23.964 1.00 46.16 81 PHE A CA 1
ATOM 635 C C . PHE A 1 81 ? -25.859 15.690 -23.483 1.00 46.16 81 PHE A C 1
ATOM 637 O O . PHE A 1 81 ? -24.771 16.113 -23.087 1.00 46.16 81 PHE A O 1
ATOM 644 N N . PRO A 1 82 ? -26.933 16.498 -23.589 1.00 48.00 82 PRO A N 1
ATOM 645 C CA . PRO A 1 82 ? -26.874 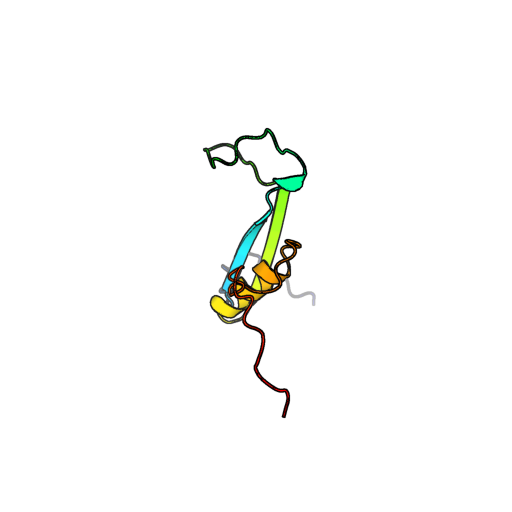17.918 -23.276 1.00 48.00 82 PRO A CA 1
ATOM 646 C C . PRO A 1 82 ? -26.772 18.126 -21.765 1.00 48.00 82 PRO A C 1
ATOM 648 O O . PRO A 1 82 ? -27.472 17.481 -20.985 1.00 48.00 82 PRO A O 1
ATOM 651 N N . HIS A 1 83 ? -25.920 19.067 -21.367 1.00 44.16 83 HIS A N 1
ATOM 652 C CA . HIS A 1 83 ? -25.987 19.668 -20.044 1.00 44.16 83 HIS A CA 1
ATOM 653 C C . HIS A 1 83 ? -27.309 20.432 -19.909 1.00 44.16 83 HIS A C 1
ATOM 655 O O . HIS A 1 83 ? -27.545 21.398 -20.640 1.00 44.16 83 HIS A O 1
ATOM 661 N N . GLY A 1 84 ? -28.149 19.976 -18.982 1.00 38.03 84 GLY A N 1
ATOM 662 C CA . GLY A 1 84 ? -29.285 20.694 -18.413 1.00 38.03 84 GLY A CA 1
ATOM 663 C C . GLY A 1 84 ? -29.179 20.654 -16.900 1.00 38.03 84 GLY A C 1
ATOM 664 O O . GLY A 1 84 ? -28.831 19.567 -16.385 1.00 38.03 84 GLY A O 1
#

pLDDT: mean 70.97, std 14.37, range [36.69, 89.25]

Radius of gyration: 20.2 Å; chains: 1; bounding box: 41×35×65 Å

Sequence (84 aa):
MTGKIFSVFEPSLDYCVVKIPRWPFDKFPDADRSLGTQMKATGEVMGIERTFEAALLKSIRSLENNKPDLLISPDNEDSNFPHG

Foldseek 3Di:
DPDDDDPPDDDDDLKDKDKDFAAPCVVCVPDDPDDDPDDRGPDMFMAIGNDPVNRVLVRVCVRPPVDNDPPDDPDDPDPDDDDD

Secondary structure (DSSP, 8-state):
------S--PPP-SSEEEEEEEP-TTT-TTS-----SS---SEEEEEEESSHHHHHHHHHHHS-SS-SSTT--S----------